Protein AF-A0AAN9V5F5-F1 (afdb_monomer_lite)

Foldseek 3Di:
DVVVVQVVLCVQQVDRADPPVVRNLLVPQQPLSVLSNCCSVVLDDPVLSVQRDRDPDLVNSVVSVVSSQVSCVSVVDHDDPVNSCCSNVVVVPVVVVVVVVVVD

Sequence (104 aa):
MSEVIKRWVACKTGVEPDLEPRALRRLLADGTLLARLLHSYFVVDAALREQVRATDDPELRRKNWAVLRRWLLLVGLELADDVIKCVIKSLTNRLLFKSAQDAT

InterPro domains:
  IPR010441 CH-like domain in sperm protein [PF06294] (7-90)
  IPR036872 CH domain superfamily [G3DSA:1.10.418.10] (2-97)

Secondary structure (DSSP, 8-state):
-HHHHHHHHHHHHS-----SHHHHHHHHHTSHHHHHHHHHTTSS-HHHHTTS----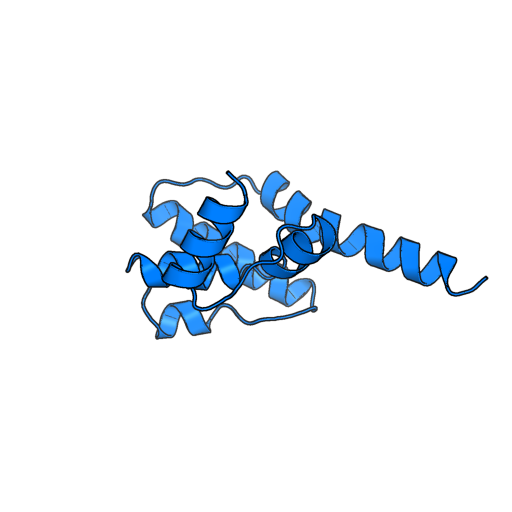-HHHHHHHHHHHHHHHHHTT-PPPHHHHHHHHHHHHHHHHHHHHHTT-

Radius of gyration: 14.68 Å; chains: 1; bounding box: 41×26×33 Å

Organism: NCBI:txid2509291

Structure (mmCIF, N/CA/C/O backbone):
data_AF-A0AAN9V5F5-F1
#
_entry.id   AF-A0AAN9V5F5-F1
#
loop_
_atom_site.group_PDB
_atom_site.id
_atom_site.type_symbol
_atom_site.label_atom_id
_atom_site.label_alt_id
_atom_site.label_comp_id
_atom_site.label_asym_id
_atom_site.label_entity_id
_atom_site.label_seq_id
_atom_site.pdbx_PDB_ins_code
_atom_site.Cartn_x
_atom_site.Cartn_y
_atom_site.Cartn_z
_atom_site.occupancy
_atom_site.B_iso_or_equiv
_atom_site.auth_seq_id
_atom_site.auth_comp_id
_atom_site.auth_asym_id
_atom_site.auth_atom_id
_atom_site.pdbx_PDB_model_num
ATOM 1 N N . MET A 1 1 ? -11.864 -3.499 -18.559 1.00 69.31 1 MET A N 1
ATOM 2 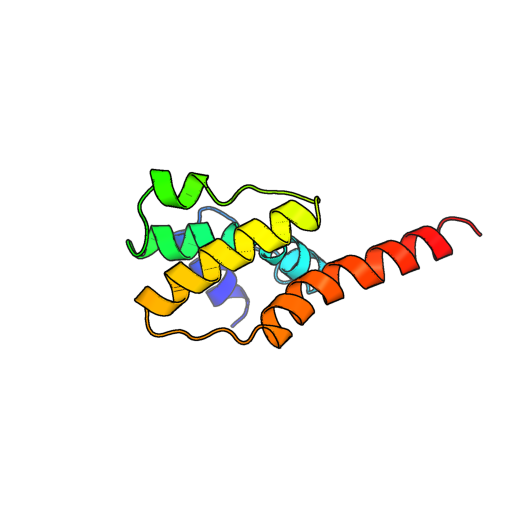C CA . MET A 1 1 ? -11.710 -3.788 -17.111 1.00 69.31 1 MET A CA 1
ATOM 3 C C . MET A 1 1 ? -10.530 -3.042 -16.492 1.00 69.31 1 MET A C 1
ATOM 5 O O . MET A 1 1 ? -10.716 -2.445 -15.444 1.00 69.31 1 MET A O 1
ATOM 9 N N . SER A 1 2 ? -9.356 -3.004 -17.137 1.00 83.56 2 SER A N 1
ATOM 10 C CA . SER A 1 2 ? -8.181 -2.239 -16.673 1.00 83.56 2 SER A CA 1
ATOM 11 C C . SER A 1 2 ? -8.487 -0.766 -16.370 1.00 83.56 2 SER A C 1
ATOM 13 O O . SER A 1 2 ? -8.147 -0.281 -15.300 1.00 83.56 2 SER A O 1
ATOM 15 N N . GLU A 1 3 ? -9.206 -0.082 -17.258 1.00 88.81 3 GLU A N 1
ATOM 16 C CA . GLU A 1 3 ? -9.595 1.325 -17.084 1.00 88.81 3 GLU A CA 1
ATOM 17 C C . GLU A 1 3 ? -10.466 1.571 -15.839 1.00 88.81 3 GLU A C 1
ATOM 19 O O . GLU A 1 3 ? -10.328 2.582 -15.156 1.00 88.81 3 GLU A O 1
ATOM 24 N N . VAL A 1 4 ? -11.331 0.613 -15.493 1.00 93.12 4 VAL A N 1
ATOM 25 C CA . VAL A 1 4 ? -12.169 0.693 -14.285 1.00 93.12 4 VAL A CA 1
ATOM 26 C C . VAL A 1 4 ? -11.299 0.613 -13.034 1.00 93.12 4 VAL A C 1
ATOM 28 O O . VAL A 1 4 ? -11.489 1.388 -12.102 1.00 93.12 4 VAL A O 1
ATOM 31 N N . ILE A 1 5 ? -10.310 -0.285 -13.036 1.00 90.06 5 ILE A N 1
ATOM 32 C CA . ILE A 1 5 ? -9.353 -0.422 -11.935 1.00 90.06 5 ILE A CA 1
ATOM 33 C C . ILE A 1 5 ? -8.516 0.854 -11.808 1.00 90.06 5 ILE A C 1
ATOM 35 O O . ILE A 1 5 ? -8.377 1.358 -10.697 1.00 90.06 5 ILE A O 1
ATOM 39 N N . LYS A 1 6 ? -8.017 1.412 -12.922 1.00 91.75 6 LYS A N 1
ATOM 40 C CA . LYS A 1 6 ? -7.254 2.672 -12.919 1.00 91.75 6 LYS A CA 1
ATOM 41 C C . LYS A 1 6 ? -8.035 3.799 -12.261 1.00 91.75 6 LYS A C 1
ATOM 43 O O . LYS A 1 6 ? -7.582 4.3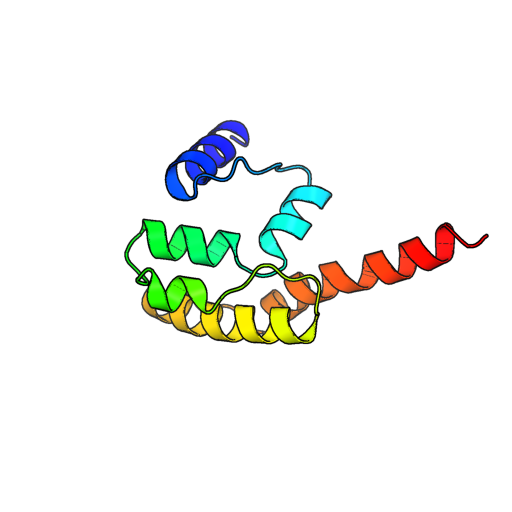55 -11.265 1.00 91.75 6 LYS A O 1
ATOM 48 N N . ARG A 1 7 ? -9.255 4.044 -12.745 1.00 93.75 7 ARG A N 1
ATOM 49 C CA . ARG A 1 7 ? -10.141 5.085 -12.208 1.00 93.75 7 ARG A CA 1
ATOM 50 C C . ARG A 1 7 ? -10.479 4.861 -10.741 1.00 93.75 7 ARG A C 1
ATOM 52 O O . ARG A 1 7 ? -10.488 5.815 -9.971 1.00 93.75 7 ARG A O 1
ATOM 59 N N . TRP A 1 8 ? -10.741 3.618 -10.341 1.00 94.25 8 TRP A N 1
ATOM 60 C CA . TRP A 1 8 ? -11.026 3.295 -8.944 1.00 94.25 8 TRP A CA 1
ATOM 61 C C . TRP A 1 8 ? -9.820 3.576 -8.037 1.00 94.25 8 TRP A C 1
ATOM 63 O O . TRP A 1 8 ? -9.977 4.240 -7.012 1.00 94.25 8 TRP A O 1
ATOM 73 N N . VAL A 1 9 ? -8.615 3.145 -8.426 1.00 92.31 9 VAL A N 1
ATOM 74 C CA . VAL A 1 9 ? -7.385 3.426 -7.668 1.00 92.31 9 VAL A CA 1
ATOM 75 C C . VAL A 1 9 ? -7.114 4.928 -7.612 1.00 92.31 9 VAL A C 1
ATOM 77 O O . VAL A 1 9 ? -6.845 5.444 -6.527 1.00 92.31 9 VAL A O 1
ATOM 80 N N . ALA A 1 10 ? -7.223 5.636 -8.738 1.00 94.12 10 ALA A N 1
ATOM 81 C CA . ALA A 1 10 ? -7.011 7.079 -8.810 1.00 94.12 10 ALA A CA 1
ATOM 82 C C . ALA A 1 10 ? -7.987 7.838 -7.907 1.00 94.12 10 ALA A C 1
ATOM 84 O O . ALA A 1 10 ? -7.567 8.661 -7.098 1.00 94.12 10 ALA A O 1
ATOM 85 N N . CYS A 1 11 ? -9.272 7.481 -7.950 1.00 94.69 11 CYS A N 1
ATOM 86 C CA . CYS A 1 11 ? -10.300 8.062 -7.091 1.00 94.69 11 CYS A CA 1
ATOM 87 C C . CYS A 1 11 ? -10.022 7.821 -5.598 1.00 94.69 11 CYS A C 1
ATOM 89 O O . CYS A 1 11 ? -10.209 8.721 -4.782 1.00 94.69 11 CYS A O 1
ATOM 91 N N . LYS A 1 12 ? -9.555 6.623 -5.228 1.00 93.56 12 LYS A N 1
ATOM 92 C CA . LYS A 1 12 ? -9.323 6.258 -3.822 1.00 93.56 12 LYS A CA 1
ATOM 93 C C . LYS A 1 12 ? -7.999 6.761 -3.258 1.00 93.56 12 LYS A C 1
ATOM 95 O O . LYS A 1 12 ? -7.915 7.037 -2.066 1.00 93.56 12 LYS A O 1
ATOM 100 N N . THR A 1 13 ? -6.963 6.859 -4.081 1.00 91.38 13 THR A N 1
ATOM 101 C CA . THR A 1 13 ? -5.589 7.104 -3.608 1.00 91.38 13 THR A CA 1
ATOM 102 C C . THR A 1 13 ? -4.986 8.421 -4.089 1.00 91.38 13 THR A C 1
ATOM 104 O O . THR A 1 13 ? -3.910 8.796 -3.614 1.00 91.38 13 THR A O 1
ATOM 107 N N . GLY A 1 14 ? -5.634 9.097 -5.045 1.00 90.25 14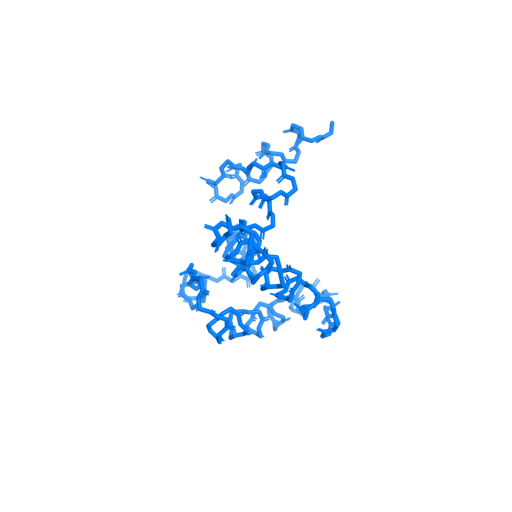 GLY A N 1
ATOM 108 C CA . GLY A 1 14 ? -5.081 10.249 -5.759 1.00 90.25 14 GLY A CA 1
ATOM 109 C C . GLY A 1 14 ? -3.902 9.900 -6.674 1.00 90.25 14 GLY A C 1
ATOM 110 O O . GLY A 1 14 ? -3.215 10.802 -7.142 1.00 90.25 14 GLY A O 1
ATOM 111 N N . VAL A 1 15 ? -3.619 8.609 -6.891 1.00 88.12 15 VAL A N 1
ATOM 112 C CA . VAL A 1 15 ? -2.532 8.133 -7.754 1.00 88.12 15 VAL A CA 1
ATOM 113 C C . VAL A 1 15 ? -3.120 7.503 -8.995 1.00 88.12 15 VAL A C 1
ATOM 115 O O . VAL A 1 15 ? -3.854 6.528 -8.884 1.00 88.12 15 VAL A O 1
ATOM 118 N N . GLU A 1 16 ? -2.743 8.006 -10.164 1.00 89.75 16 GLU A N 1
ATOM 119 C CA . GLU A 1 16 ? -3.060 7.364 -11.436 1.00 89.75 16 GLU A CA 1
ATOM 120 C C . GLU A 1 16 ? -2.131 6.154 -11.630 1.00 89.75 16 GLU A C 1
ATOM 122 O O . GLU A 1 16 ? -0.924 6.345 -11.825 1.00 89.75 16 GLU A O 1
ATOM 127 N N . PRO A 1 17 ? -2.615 4.901 -11.521 1.00 87.31 17 PRO A N 1
ATOM 128 C CA . PRO A 1 17 ? -1.726 3.761 -11.632 1.00 87.31 17 PRO A CA 1
ATOM 129 C C . PRO A 1 17 ? -1.459 3.438 -13.102 1.00 87.31 17 PRO A C 1
ATOM 131 O O . PRO A 1 17 ? -2.368 3.185 -13.899 1.00 87.31 17 PRO A O 1
ATOM 134 N N . ASP A 1 18 ? -0.183 3.326 -13.447 1.00 87.62 18 ASP A N 1
ATOM 135 C CA . ASP A 1 18 ? 0.193 2.632 -14.666 1.00 87.62 18 ASP A CA 1
ATOM 136 C C . ASP A 1 18 ? 0.117 1.116 -14.423 1.00 87.62 18 ASP A C 1
ATOM 138 O O . ASP A 1 18 ? 0.862 0.550 -13.618 1.00 87.62 18 ASP A O 1
ATOM 142 N N . LEU A 1 19 ? -0.842 0.471 -15.093 1.00 85.50 19 LEU A N 1
ATOM 143 C CA . LEU A 1 19 ? -1.085 -0.969 -14.994 1.00 85.50 19 LEU A CA 1
ATOM 144 C C . LEU A 1 19 ? -0.121 -1.792 -15.854 1.00 85.50 19 LEU A C 1
ATOM 146 O O . LEU A 1 19 ? -0.194 -3.022 -15.813 1.00 85.50 19 LEU A O 1
ATOM 150 N N . GLU A 1 20 ? 0.788 -1.152 -16.599 1.00 87.56 20 GLU A N 1
ATOM 151 C CA . GLU A 1 20 ? 1.899 -1.860 -17.222 1.00 87.56 20 GLU A CA 1
ATOM 152 C C . GLU A 1 20 ? 2.653 -2.656 -16.151 1.00 87.56 20 GLU A C 1
ATOM 154 O O . GLU A 1 20 ? 3.041 -2.090 -15.120 1.00 87.56 20 GLU A O 1
ATOM 159 N N . PRO A 1 21 ? 2.915 -3.962 -16.357 1.00 82.12 21 PRO A N 1
ATOM 160 C CA . PRO A 1 21 ? 3.423 -4.836 -15.303 1.00 82.12 21 PRO A CA 1
ATOM 161 C C . PRO A 1 21 ? 4.669 -4.299 -14.592 1.00 82.12 21 PRO A C 1
ATOM 163 O O . PRO A 1 21 ? 4.851 -4.525 -13.399 1.00 82.12 21 PRO A O 1
ATOM 166 N N . ARG A 1 22 ? 5.540 -3.571 -15.304 1.00 81.00 22 ARG A N 1
ATOM 167 C CA . ARG A 1 22 ? 6.747 -2.959 -14.726 1.00 81.00 22 ARG A CA 1
ATOM 168 C C . ARG A 1 22 ? 6.425 -1.792 -13.797 1.00 81.00 22 ARG A C 1
ATOM 170 O O . ARG A 1 22 ? 7.013 -1.709 -12.717 1.00 81.00 22 ARG A O 1
ATOM 177 N N . ALA A 1 23 ? 5.538 -0.901 -14.225 1.00 83.94 23 ALA A N 1
ATOM 178 C CA . ALA A 1 23 ? 5.169 0.287 -13.473 1.00 83.94 23 ALA A CA 1
ATOM 179 C C . ALA A 1 23 ? 4.299 -0.085 -12.270 1.00 83.94 23 ALA A C 1
ATOM 181 O O . ALA A 1 23 ? 4.616 0.311 -11.149 1.00 83.94 23 ALA A O 1
ATOM 182 N N . LEU A 1 24 ? 3.322 -0.973 -12.469 1.00 84.12 24 LEU A N 1
ATOM 183 C CA . LEU A 1 24 ? 2.487 -1.506 -11.397 1.00 84.12 24 LEU A CA 1
ATOM 184 C C . LEU A 1 24 ? 3.325 -2.193 -10.317 1.00 84.12 24 LEU A C 1
ATOM 186 O O . LEU A 1 24 ? 3.093 -2.000 -9.125 1.00 84.12 24 LEU A O 1
ATOM 190 N N . ARG A 1 25 ? 4.350 -2.960 -10.716 1.00 80.62 25 ARG A N 1
ATOM 191 C CA . ARG A 1 25 ? 5.236 -3.617 -9.750 1.00 80.62 25 ARG A CA 1
ATOM 192 C C . ARG A 1 25 ? 5.983 -2.604 -8.894 1.00 80.62 25 ARG A C 1
ATOM 194 O O . ARG A 1 25 ? 6.064 -2.799 -7.688 1.00 80.62 25 ARG A O 1
ATOM 201 N N . ARG A 1 26 ? 6.527 -1.545 -9.503 1.00 82.06 26 ARG A N 1
ATOM 202 C CA . ARG A 1 26 ? 7.200 -0.456 -8.774 1.00 82.06 26 ARG A CA 1
ATOM 203 C C . ARG A 1 26 ? 6.232 0.263 -7.843 1.00 82.06 26 ARG A C 1
ATOM 205 O O . ARG A 1 26 ? 6.573 0.499 -6.697 1.00 82.06 26 ARG A O 1
ATOM 212 N N . LEU A 1 27 ? 5.017 0.526 -8.311 1.00 84.69 27 LEU A N 1
ATOM 213 C CA . LEU A 1 27 ? 3.989 1.212 -7.538 1.00 84.69 27 LEU A CA 1
ATOM 214 C C . LEU A 1 27 ? 3.538 0.416 -6.301 1.00 84.69 27 LEU A C 1
ATOM 216 O O . LEU A 1 27 ? 3.218 0.992 -5.267 1.00 84.69 27 LEU A O 1
ATOM 220 N N . LEU A 1 28 ? 3.519 -0.913 -6.400 1.00 87.94 28 LEU A N 1
ATOM 221 C CA . LEU A 1 28 ? 3.181 -1.801 -5.286 1.00 87.94 28 LEU A CA 1
ATOM 222 C C . LEU A 1 28 ? 4.387 -2.132 -4.398 1.00 87.94 28 LEU A C 1
ATOM 224 O O . LEU A 1 28 ? 4.212 -2.701 -3.328 1.00 87.94 28 LEU A O 1
ATOM 228 N N . ALA A 1 29 ? 5.607 -1.804 -4.819 1.00 86.88 29 ALA A N 1
ATOM 229 C CA . ALA A 1 29 ? 6.838 -2.360 -4.269 1.00 86.88 29 ALA A CA 1
ATOM 230 C C . ALA A 1 29 ? 7.066 -2.116 -2.787 1.00 86.88 29 ALA A C 1
ATOM 232 O O . ALA A 1 29 ? 7.454 -3.017 -2.039 1.00 86.88 29 ALA A O 1
ATOM 233 N N . ASP A 1 30 ? 6.858 -0.875 -2.394 1.00 88.50 30 ASP A N 1
ATOM 234 C CA . ASP A 1 30 ? 7.053 -0.376 -1.045 1.00 88.50 30 ASP A CA 1
ATOM 235 C C . ASP A 1 30 ? 5.765 -0.407 -0.223 1.00 88.50 30 ASP A C 1
ATOM 237 O O . ASP A 1 30 ? 5.781 -0.040 0.950 1.00 88.50 30 ASP A O 1
ATOM 241 N N . GLY A 1 31 ? 4.660 -0.862 -0.823 1.00 91.31 31 GLY A N 1
ATOM 242 C CA . GLY A 1 31 ? 3.360 -0.965 -0.179 1.00 91.31 31 GLY A CA 1
ATOM 243 C C . GLY A 1 31 ? 2.664 0.379 0.066 1.00 91.31 31 GLY A C 1
ATOM 244 O O . GLY A 1 31 ? 1.589 0.405 0.665 1.00 91.31 31 GLY A O 1
ATOM 245 N N . THR A 1 32 ? 3.209 1.499 -0.419 1.00 93.56 32 THR A N 1
ATOM 246 C CA . THR A 1 32 ? 2.609 2.828 -0.212 1.00 93.56 32 THR A CA 1
ATOM 247 C C . THR A 1 32 ? 1.241 2.967 -0.867 1.00 93.56 32 THR A C 1
ATOM 249 O O . THR A 1 32 ? 0.338 3.560 -0.274 1.00 93.56 32 THR A O 1
ATOM 252 N N . LEU A 1 33 ? 1.043 2.382 -2.053 1.00 92.88 33 LEU A N 1
ATOM 253 C CA . LEU A 1 33 ? -0.269 2.355 -2.700 1.00 92.88 33 LEU A CA 1
ATOM 254 C C . LEU A 1 33 ? -1.299 1.625 -1.830 1.00 92.88 33 LEU A C 1
ATOM 256 O O . LEU A 1 33 ? -2.425 2.094 -1.673 1.00 92.88 33 LEU A O 1
ATOM 260 N N . LEU A 1 34 ? -0.899 0.505 -1.223 1.00 93.19 34 LEU A N 1
ATOM 261 C CA . LEU A 1 34 ? -1.774 -0.274 -0.353 1.00 93.19 34 LEU A CA 1
ATOM 262 C C . LEU A 1 34 ? -2.090 0.484 0.941 1.00 93.19 34 LEU A C 1
ATOM 264 O O . LEU A 1 34 ? -3.244 0.513 1.357 1.00 93.19 34 LEU A O 1
ATOM 268 N N . ALA A 1 35 ? -1.109 1.176 1.526 1.00 95.12 35 ALA A N 1
ATOM 269 C CA . ALA A 1 35 ? -1.335 2.058 2.672 1.00 95.12 35 ALA A CA 1
ATOM 270 C C . ALA A 1 35 ? -2.350 3.170 2.351 1.00 95.12 35 ALA A C 1
ATOM 272 O O . ALA A 1 35 ? -3.247 3.442 3.148 1.00 95.12 35 ALA A O 1
ATOM 273 N N . ARG A 1 36 ? -2.251 3.790 1.165 1.00 94.81 36 ARG A N 1
ATOM 274 C CA . ARG A 1 36 ? -3.220 4.802 0.703 1.00 94.81 36 ARG A CA 1
ATOM 275 C C . ARG A 1 36 ? -4.616 4.213 0.521 1.00 94.81 36 ARG A C 1
ATOM 277 O O . ARG A 1 36 ? -5.587 4.855 0.911 1.00 94.81 36 ARG A O 1
ATOM 284 N N . LEU A 1 37 ? -4.720 3.003 -0.029 1.00 94.19 37 LEU A N 1
ATOM 285 C CA . LEU A 1 37 ? -6.001 2.305 -0.156 1.00 94.19 37 LEU A CA 1
ATOM 286 C C . LEU A 1 37 ? -6.620 2.032 1.217 1.00 94.19 37 LEU A C 1
ATOM 288 O O . LEU A 1 37 ? -7.767 2.405 1.434 1.00 94.19 37 LEU A O 1
ATOM 292 N N . LEU A 1 38 ? -5.868 1.459 2.157 1.00 94.38 38 LEU A N 1
ATOM 293 C CA . LEU A 1 38 ? -6.359 1.174 3.510 1.00 94.38 38 LEU A CA 1
ATOM 294 C C . LEU A 1 38 ? -6.831 2.445 4.231 1.00 94.38 38 LEU A C 1
ATOM 296 O O . LEU A 1 38 ? -7.897 2.444 4.844 1.00 94.38 38 LEU A O 1
ATOM 300 N N . HIS A 1 39 ? -6.100 3.551 4.076 1.00 94.88 39 HIS A N 1
ATOM 301 C CA . HIS A 1 39 ? -6.518 4.859 4.579 1.00 94.88 39 HIS A CA 1
ATOM 302 C C . HIS A 1 39 ? -7.824 5.349 3.929 1.00 94.88 39 HIS A C 1
ATOM 304 O O . HIS A 1 39 ? -8.715 5.836 4.616 1.00 94.88 39 HIS A O 1
ATOM 310 N N . SER A 1 40 ? -7.988 5.173 2.612 1.00 95.25 40 SER A N 1
ATOM 311 C CA . SER A 1 40 ? -9.211 5.575 1.890 1.00 95.25 40 SER A CA 1
ATOM 312 C C . SER A 1 40 ? -10.476 4.819 2.322 1.00 95.25 40 SER A C 1
ATOM 314 O O . SER A 1 40 ? -11.589 5.279 2.063 1.00 95.25 40 SER A O 1
ATOM 316 N N . TYR A 1 41 ? -10.302 3.661 2.965 1.00 94.12 41 TYR A N 1
ATOM 317 C CA . TYR A 1 41 ? -11.370 2.854 3.555 1.00 94.12 41 TYR A CA 1
ATOM 318 C C . TYR A 1 41 ? -11.463 3.015 5.079 1.00 94.12 41 TYR A C 1
ATOM 320 O O . TYR A 1 41 ? -12.172 2.245 5.717 1.00 94.12 41 TYR A O 1
ATOM 328 N N . PHE A 1 42 ? -10.770 4.000 5.663 1.00 92.75 42 PHE A N 1
ATOM 329 C CA . PHE A 1 42 ? -10.744 4.269 7.107 1.00 92.75 42 PHE A CA 1
ATOM 330 C C . PHE A 1 42 ? -10.252 3.093 7.968 1.00 92.75 42 PHE A C 1
ATOM 332 O O . PHE A 1 42 ? -10.528 3.039 9.162 1.00 92.75 42 PHE A O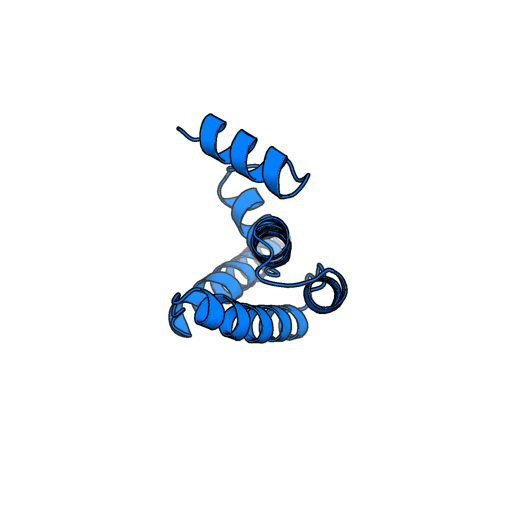 1
ATOM 339 N N . VAL A 1 43 ? -9.491 2.161 7.383 1.00 92.75 43 VAL A N 1
ATOM 340 C CA . VAL A 1 43 ? -8.866 1.051 8.127 1.00 92.75 43 VAL A CA 1
ATOM 341 C C . VAL A 1 43 ? -7.722 1.568 8.997 1.00 92.75 43 VAL A C 1
ATOM 343 O O . VAL A 1 43 ? -7.460 1.045 10.076 1.00 92.75 43 VAL A O 1
ATOM 346 N N . VAL A 1 44 ? -7.029 2.600 8.514 1.00 94.06 44 VAL A N 1
ATOM 347 C CA . VAL A 1 44 ? -5.935 3.275 9.212 1.00 94.06 44 VAL A CA 1
ATOM 348 C C . VAL A 1 44 ? -6.084 4.781 9.079 1.00 94.06 44 VAL A C 1
ATOM 350 O O . VAL A 1 44 ? -6.561 5.269 8.055 1.00 94.06 44 VAL A O 1
ATOM 353 N N . ASP A 1 45 ? -5.655 5.517 10.099 1.00 94.25 45 ASP A N 1
ATOM 354 C CA . ASP A 1 45 ? -5.627 6.976 10.069 1.00 94.25 45 ASP A CA 1
ATOM 355 C C . ASP A 1 45 ? -4.386 7.522 9.335 1.00 94.25 45 ASP A C 1
ATOM 357 O O . ASP A 1 45 ? -3.514 6.782 8.857 1.00 94.25 45 ASP A O 1
ATOM 361 N N . ALA A 1 46 ? -4.320 8.847 9.210 1.00 92.19 46 ALA A N 1
ATOM 362 C CA . ALA A 1 46 ? -3.226 9.523 8.527 1.00 92.19 46 ALA A CA 1
ATOM 363 C C . ALA A 1 46 ? -1.864 9.290 9.208 1.00 92.19 46 ALA A C 1
ATOM 365 O O . ALA A 1 46 ? -0.868 9.114 8.503 1.00 92.19 46 ALA A O 1
ATOM 366 N N . ALA A 1 47 ? -1.823 9.232 10.543 1.00 92.88 47 ALA A N 1
ATOM 367 C CA . ALA A 1 47 ? -0.594 9.055 11.315 1.00 92.88 47 ALA A CA 1
ATOM 368 C C . ALA A 1 47 ? -0.021 7.640 11.147 1.00 92.88 47 ALA A C 1
ATOM 370 O O . ALA A 1 47 ? 1.186 7.459 10.979 1.00 92.88 47 ALA A O 1
ATOM 371 N N . LEU A 1 48 ? -0.888 6.627 11.126 1.00 91.81 48 LEU A N 1
ATOM 372 C CA . LEU A 1 48 ? -0.522 5.255 10.806 1.00 91.81 48 LEU A CA 1
ATOM 373 C C . LEU A 1 48 ? -0.033 5.156 9.363 1.00 91.81 48 LEU A C 1
ATOM 375 O O . LEU A 1 48 ? 1.054 4.630 9.135 1.00 91.81 48 LEU A O 1
ATOM 379 N N . ARG A 1 49 ? -0.772 5.717 8.396 1.00 94.06 49 ARG A N 1
ATOM 380 C CA . ARG A 1 49 ? -0.387 5.723 6.973 1.00 94.06 49 ARG A CA 1
ATOM 381 C C . ARG A 1 49 ? 1.024 6.287 6.755 1.00 94.06 49 ARG A C 1
ATOM 383 O O . ARG A 1 49 ? 1.765 5.739 5.943 1.00 94.06 49 ARG A O 1
ATOM 390 N N . GLU A 1 50 ? 1.413 7.335 7.480 1.00 92.25 50 GLU A N 1
ATOM 391 C CA . GLU A 1 50 ? 2.742 7.968 7.388 1.00 92.25 50 GLU A CA 1
ATOM 392 C C . GLU A 1 50 ? 3.909 7.091 7.873 1.00 92.25 50 GLU A C 1
ATOM 394 O O . GLU A 1 50 ? 5.072 7.372 7.558 1.00 92.25 50 GLU A O 1
ATOM 399 N N . GLN A 1 51 ? 3.622 5.992 8.576 1.00 93.31 51 GLN A N 1
ATOM 400 C CA . GLN A 1 51 ? 4.629 4.985 8.918 1.00 93.31 51 GLN A CA 1
ATOM 401 C C . GLN A 1 51 ? 5.105 4.202 7.687 1.00 93.31 51 GLN A C 1
ATOM 403 O O . GLN A 1 51 ? 6.223 3.690 7.689 1.00 93.31 51 GLN A O 1
ATOM 408 N N . VAL A 1 52 ? 4.287 4.124 6.629 1.00 94.62 52 VAL A N 1
ATOM 409 C CA . VAL A 1 52 ? 4.649 3.483 5.359 1.00 94.62 52 VAL A CA 1
ATOM 410 C C . VAL A 1 52 ? 5.194 4.543 4.408 1.00 94.62 52 VAL A C 1
ATOM 412 O O . VAL A 1 52 ? 4.464 5.408 3.922 1.00 94.62 52 VAL A O 1
ATOM 415 N N . ARG A 1 53 ? 6.496 4.469 4.123 1.00 92.19 53 ARG A N 1
ATOM 416 C CA . ARG A 1 53 ? 7.205 5.475 3.317 1.00 92.19 53 ARG A CA 1
ATOM 417 C C . ARG A 1 53 ? 7.610 4.936 1.957 1.00 92.19 53 ARG A C 1
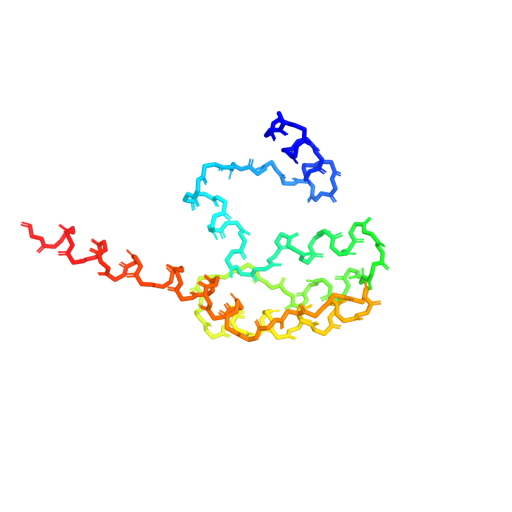ATOM 419 O O . ARG A 1 53 ? 8.032 3.787 1.853 1.00 92.19 53 ARG A O 1
ATOM 426 N N . ALA A 1 54 ? 7.526 5.792 0.941 1.00 90.38 54 ALA A N 1
ATOM 427 C CA . ALA A 1 54 ? 8.009 5.452 -0.391 1.00 90.38 54 ALA A CA 1
ATOM 428 C C . ALA A 1 54 ? 9.517 5.215 -0.351 1.00 90.38 54 ALA A C 1
ATOM 430 O O . ALA A 1 54 ? 10.242 6.020 0.239 1.00 90.38 54 ALA A O 1
ATOM 431 N N . THR A 1 55 ? 9.983 4.095 -0.902 1.00 88.50 55 THR A N 1
ATOM 432 C CA . THR A 1 55 ? 11.391 3.715 -0.754 1.00 88.50 55 THR A CA 1
ATOM 433 C C . THR A 1 55 ? 11.863 2.637 -1.721 1.00 88.50 55 THR A C 1
ATOM 435 O O . THR A 1 55 ? 11.181 1.642 -1.975 1.00 88.50 55 THR A O 1
ATOM 438 N N . ASP A 1 56 ? 13.105 2.798 -2.173 1.00 85.81 56 ASP A N 1
ATOM 439 C CA . ASP A 1 56 ? 13.856 1.774 -2.892 1.00 85.81 56 ASP A CA 1
ATOM 440 C C . ASP A 1 56 ? 14.725 0.909 -1.962 1.00 85.81 56 ASP A C 1
ATOM 442 O O . ASP A 1 56 ? 15.249 -0.113 -2.405 1.00 85.81 56 ASP A O 1
ATOM 446 N N . ASP A 1 57 ? 14.833 1.231 -0.670 1.00 87.69 57 ASP A N 1
ATOM 447 C CA . ASP A 1 57 ? 15.597 0.433 0.295 1.00 87.69 57 ASP A CA 1
ATOM 448 C C . ASP A 1 57 ? 14.889 -0.911 0.583 1.00 87.69 57 ASP A C 1
ATOM 450 O O . ASP A 1 57 ? 13.747 -0.926 1.060 1.00 87.69 57 ASP A O 1
ATOM 454 N N . PRO A 1 58 ? 15.528 -2.067 0.309 1.00 85.75 58 PRO A N 1
ATOM 455 C CA . PRO A 1 58 ? 14.960 -3.380 0.596 1.00 85.75 58 PRO A CA 1
ATOM 456 C C . PRO A 1 58 ? 14.591 -3.603 2.068 1.00 85.75 58 PRO A C 1
ATOM 458 O O . PRO A 1 58 ? 13.618 -4.311 2.343 1.00 85.75 58 PRO A O 1
ATOM 461 N N . GLU A 1 59 ? 15.343 -3.039 3.017 1.00 88.44 59 GLU A N 1
ATOM 462 C CA . GLU A 1 59 ? 15.045 -3.207 4.442 1.00 88.44 59 GLU A CA 1
ATOM 463 C C . GLU A 1 59 ? 13.801 -2.425 4.843 1.00 88.44 59 GLU A C 1
ATOM 465 O O . GLU A 1 59 ? 12.905 -2.971 5.497 1.00 88.44 59 GLU A O 1
ATOM 470 N N . LEU A 1 60 ? 13.699 -1.173 4.394 1.00 90.12 60 LEU A N 1
ATOM 471 C CA . LEU A 1 60 ? 12.519 -0.359 4.642 1.00 90.12 60 LEU A CA 1
ATOM 472 C C . LEU A 1 60 ? 11.276 -0.924 3.941 1.00 90.12 60 LEU A C 1
ATOM 474 O O . LEU A 1 60 ? 10.207 -0.953 4.548 1.00 90.12 60 LEU A O 1
ATOM 478 N N . ARG A 1 61 ? 11.408 -1.499 2.735 1.00 91.31 61 ARG A N 1
ATOM 479 C CA . ARG A 1 61 ? 10.305 -2.230 2.082 1.00 91.31 61 ARG A CA 1
ATOM 480 C C . ARG A 1 61 ? 9.794 -3.384 2.944 1.00 91.31 61 ARG A C 1
ATOM 482 O O . ARG A 1 61 ? 8.586 -3.526 3.115 1.00 91.31 61 ARG A O 1
ATOM 489 N N . ARG A 1 62 ? 10.683 -4.189 3.537 1.00 89.56 62 ARG A N 1
ATOM 490 C CA . ARG A 1 62 ? 10.271 -5.269 4.457 1.00 89.56 62 ARG A CA 1
ATOM 491 C C . ARG A 1 62 ? 9.536 -4.723 5.680 1.00 89.56 62 ARG A C 1
ATOM 493 O O . ARG A 1 62 ? 8.516 -5.291 6.062 1.00 89.56 62 ARG A O 1
ATOM 500 N N . LYS A 1 63 ? 10.015 -3.618 6.262 1.00 92.50 63 LYS A N 1
ATOM 501 C CA . LYS A 1 63 ? 9.351 -2.952 7.397 1.00 92.50 63 LYS A CA 1
ATOM 502 C C . LYS A 1 63 ? 7.952 -2.457 7.016 1.00 92.50 63 LYS A C 1
ATOM 504 O O . LYS A 1 63 ? 7.001 -2.755 7.735 1.00 92.50 63 LYS A O 1
ATOM 509 N N . ASN A 1 64 ? 7.808 -1.800 5.864 1.00 94.56 64 ASN A N 1
ATOM 510 C CA . ASN A 1 64 ? 6.511 -1.361 5.343 1.00 94.56 64 ASN A CA 1
ATOM 511 C C . ASN A 1 64 ? 5.535 -2.538 5.196 1.00 94.56 64 ASN A C 1
ATOM 513 O O . ASN A 1 64 ? 4.409 -2.477 5.684 1.00 94.56 64 ASN A O 1
ATOM 517 N N . TRP A 1 65 ? 5.970 -3.638 4.575 1.00 93.00 65 TRP A N 1
ATOM 518 C CA . TRP A 1 65 ? 5.127 -4.820 4.385 1.00 93.00 65 TRP A CA 1
ATOM 519 C C . TRP A 1 65 ? 4.768 -5.534 5.693 1.00 93.00 65 TRP A C 1
ATOM 521 O O . TRP A 1 65 ? 3.658 -6.046 5.813 1.00 93.00 65 TRP A O 1
ATOM 531 N N . ALA A 1 66 ? 5.649 -5.523 6.696 1.00 92.12 66 ALA A N 1
ATOM 532 C CA . ALA A 1 66 ? 5.335 -6.042 8.027 1.00 92.12 66 ALA A CA 1
ATOM 533 C C . ALA A 1 66 ? 4.239 -5.216 8.724 1.00 92.12 66 ALA A C 1
ATOM 535 O O . ALA A 1 66 ? 3.343 -5.775 9.357 1.00 92.12 66 ALA A O 1
ATOM 536 N N . VAL A 1 67 ? 4.278 -3.887 8.577 1.00 93.56 67 VAL A N 1
ATOM 537 C CA . VAL A 1 67 ? 3.221 -2.990 9.069 1.00 93.56 67 VAL A CA 1
ATOM 538 C C . VAL A 1 67 ? 1.907 -3.257 8.330 1.00 93.56 67 VAL A C 1
ATOM 540 O O . VAL A 1 67 ? 0.892 -3.517 8.974 1.00 93.56 67 VAL A O 1
ATOM 543 N N . LEU A 1 68 ? 1.941 -3.283 6.995 1.00 93.94 68 LEU A N 1
ATOM 544 C CA . LEU A 1 68 ? 0.767 -3.526 6.153 1.00 93.94 68 LEU A CA 1
ATOM 545 C C . LEU A 1 68 ? 0.113 -4.875 6.430 1.00 93.94 68 LEU A C 1
ATOM 547 O O . LEU A 1 68 ? -1.110 -4.952 6.469 1.00 93.94 68 LEU A O 1
ATOM 551 N N . ARG A 1 69 ? 0.902 -5.927 6.675 1.00 92.12 69 ARG A N 1
ATOM 552 C CA . ARG A 1 69 ? 0.377 -7.249 7.041 1.00 92.12 69 ARG A CA 1
ATOM 553 C C . ARG A 1 69 ? -0.523 -7.164 8.270 1.00 92.12 69 ARG A C 1
ATOM 555 O O . ARG A 1 69 ? -1.615 -7.715 8.253 1.00 92.12 69 ARG A O 1
ATOM 562 N N . ARG A 1 70 ? -0.103 -6.433 9.309 1.00 92.12 70 ARG A N 1
ATOM 563 C CA . ARG A 1 70 ? -0.922 -6.245 10.518 1.00 92.12 70 ARG A CA 1
ATOM 564 C C . ARG A 1 70 ? -2.220 -5.504 10.221 1.00 92.12 70 ARG A C 1
ATOM 566 O O . ARG A 1 70 ? -3.248 -5.858 10.779 1.00 92.12 70 ARG A O 1
ATOM 573 N N . TRP A 1 71 ? -2.191 -4.511 9.338 1.00 94.31 71 TRP A N 1
ATOM 574 C CA . TRP A 1 71 ? -3.400 -3.776 8.963 1.00 94.31 71 TRP A CA 1
ATOM 575 C C . TRP A 1 71 ? -4.348 -4.595 8.088 1.00 94.31 71 TRP A C 1
ATOM 577 O O . TRP A 1 71 ? -5.559 -4.462 8.209 1.00 94.31 71 TRP A O 1
ATOM 587 N N . LEU A 1 72 ? -3.819 -5.474 7.241 1.00 92.38 72 LEU A N 1
ATOM 588 C CA . LEU A 1 72 ? -4.629 -6.374 6.420 1.00 92.38 72 LEU A CA 1
ATOM 589 C C . LEU A 1 72 ? -5.353 -7.418 7.277 1.00 92.38 72 LEU A C 1
ATOM 591 O O . LEU A 1 72 ? -6.511 -7.725 7.008 1.00 92.38 72 LEU A O 1
ATOM 595 N N . LEU A 1 73 ? -4.739 -7.860 8.377 1.00 92.00 73 LEU A N 1
ATOM 596 C CA . LEU A 1 73 ? -5.416 -8.708 9.360 1.00 92.00 73 LEU A CA 1
ATOM 597 C C . LEU A 1 73 ? -6.649 -8.027 9.975 1.00 92.00 73 LEU A C 1
ATOM 599 O O . LEU A 1 73 ? -7.639 -8.706 10.229 1.00 92.00 73 LEU A O 1
ATOM 603 N N . LEU A 1 74 ? -6.640 -6.698 10.151 1.00 89.75 74 LEU A N 1
ATOM 604 C CA . LEU A 1 74 ? -7.797 -5.957 10.683 1.00 89.75 74 LEU A CA 1
ATOM 605 C C . LEU A 1 74 ? -9.023 -6.029 9.763 1.00 89.75 74 LEU A C 1
ATOM 607 O O . LEU A 1 74 ? -10.148 -5.923 10.240 1.00 89.75 74 LEU A O 1
ATOM 611 N N . VAL A 1 75 ? -8.815 -6.228 8.459 1.00 90.69 75 VAL A N 1
ATOM 612 C CA . VAL A 1 75 ? -9.890 -6.414 7.469 1.00 90.69 75 VAL A CA 1
ATOM 613 C C . VAL A 1 75 ? -10.134 -7.888 7.128 1.00 90.69 75 VAL A C 1
ATOM 615 O O . VAL A 1 75 ? -10.837 -8.187 6.167 1.00 90.69 75 VAL A O 1
ATOM 618 N N . GLY A 1 76 ? -9.554 -8.815 7.900 1.00 90.81 76 GLY A N 1
ATOM 619 C CA . GLY A 1 76 ? -9.704 -10.259 7.697 1.00 90.81 76 GLY A CA 1
ATOM 620 C C . GLY A 1 76 ? -8.898 -10.820 6.522 1.00 90.81 76 GLY A C 1
ATOM 621 O O . GLY A 1 76 ? -9.211 -11.902 6.032 1.00 90.81 76 GLY A O 1
ATOM 622 N N . LEU A 1 77 ? -7.878 -10.098 6.046 1.00 89.44 77 LEU A N 1
ATOM 623 C CA . LEU A 1 77 ? -7.005 -10.547 4.964 1.00 89.44 77 LEU A CA 1
ATOM 624 C C . LEU A 1 77 ? -5.668 -11.046 5.512 1.00 89.44 77 LEU A C 1
ATOM 626 O O . LEU A 1 77 ? -4.851 -10.278 6.024 1.00 89.44 77 LEU A O 1
ATOM 630 N N . GLU A 1 78 ? -5.410 -12.337 5.326 1.00 89.75 78 GLU A N 1
ATOM 631 C CA . GLU A 1 78 ? -4.126 -12.952 5.646 1.00 89.75 78 GLU A CA 1
ATOM 632 C C . GLU A 1 78 ? -3.226 -13.008 4.410 1.00 89.75 78 GLU A C 1
ATOM 634 O O . GLU A 1 78 ? -3.540 -13.642 3.403 1.00 89.75 78 GLU A O 1
ATOM 639 N N . LEU A 1 79 ? -2.071 -12.347 4.490 1.00 84.38 79 LEU A N 1
ATOM 640 C CA . LEU A 1 79 ? -1.023 -12.441 3.478 1.00 84.38 79 LEU A CA 1
ATOM 641 C C . LEU A 1 79 ? 0.080 -13.382 3.952 1.00 84.38 79 LEU A C 1
ATOM 643 O O . LEU A 1 79 ? 0.736 -13.127 4.965 1.00 84.38 79 LEU A O 1
ATOM 647 N N . ALA A 1 80 ? 0.302 -14.448 3.183 1.00 85.88 80 ALA A N 1
ATOM 648 C CA . ALA A 1 80 ? 1.397 -15.378 3.412 1.00 85.88 80 ALA A CA 1
ATOM 649 C C . ALA A 1 80 ? 2.755 -14.700 3.175 1.00 85.88 80 ALA A C 1
ATOM 651 O O . ALA A 1 80 ? 2.930 -13.913 2.237 1.00 85.88 80 ALA A O 1
ATOM 652 N N . ASP A 1 81 ? 3.747 -15.061 3.990 1.00 81.31 81 ASP A N 1
ATOM 653 C CA . ASP A 1 81 ? 5.092 -14.487 3.899 1.00 81.31 81 ASP A CA 1
ATOM 654 C C . ASP A 1 81 ? 5.756 -14.751 2.546 1.00 81.31 81 ASP A C 1
ATOM 656 O O . ASP A 1 81 ? 6.530 -13.925 2.066 1.00 81.31 81 ASP A O 1
ATOM 660 N N . ASP A 1 82 ? 5.419 -15.857 1.885 1.00 80.06 82 ASP A N 1
ATOM 661 C CA . ASP A 1 82 ? 5.948 -16.179 0.561 1.00 80.06 82 ASP A CA 1
ATOM 662 C C . ASP A 1 82 ? 5.408 -15.249 -0.525 1.00 80.06 82 ASP A C 1
ATOM 664 O O . ASP A 1 82 ? 6.138 -14.906 -1.455 1.00 80.06 82 ASP A O 1
ATOM 668 N N . VAL A 1 83 ? 4.175 -14.755 -0.377 1.00 79.81 83 VAL A N 1
ATOM 669 C CA . VAL A 1 83 ? 3.603 -13.749 -1.283 1.00 79.81 83 VAL A CA 1
ATOM 670 C C . VAL A 1 83 ? 4.301 -12.411 -1.071 1.00 79.81 83 VAL A C 1
ATOM 672 O O . VAL A 1 83 ? 4.733 -11.792 -2.041 1.00 79.81 83 VAL A O 1
ATOM 675 N N . ILE A 1 84 ? 4.506 -12.000 0.183 1.00 80.69 84 ILE A N 1
ATOM 676 C CA . ILE A 1 84 ? 5.236 -10.766 0.515 1.00 80.69 84 ILE A CA 1
ATOM 677 C C . ILE A 1 84 ? 6.673 -10.842 -0.012 1.00 80.69 84 ILE A C 1
ATOM 679 O O . ILE A 1 84 ? 7.141 -9.933 -0.699 1.00 80.69 84 ILE A O 1
ATOM 683 N N . LYS A 1 85 ? 7.366 -11.960 0.234 1.00 81.06 85 LYS A N 1
ATOM 684 C CA . LYS A 1 85 ? 8.697 -12.218 -0.324 1.00 81.06 85 LYS A CA 1
ATOM 685 C C . LYS A 1 85 ? 8.664 -12.224 -1.841 1.00 81.06 85 LYS A C 1
ATOM 687 O O . LYS A 1 85 ? 9.590 -11.691 -2.428 1.00 81.06 85 LYS A O 1
ATOM 692 N N . CYS A 1 86 ? 7.646 -12.786 -2.487 1.00 77.19 86 CYS A N 1
ATOM 693 C CA . CYS A 1 86 ? 7.535 -12.778 -3.942 1.00 77.19 86 CYS A CA 1
ATOM 694 C C . CYS A 1 86 ? 7.384 -11.353 -4.474 1.00 77.19 86 CYS A C 1
ATOM 696 O O . CYS A 1 86 ? 8.122 -10.979 -5.380 1.00 77.19 86 CYS A O 1
ATOM 698 N N . VAL A 1 87 ? 6.522 -10.530 -3.872 1.00 76.44 87 VAL A N 1
ATOM 699 C CA . VAL A 1 87 ? 6.378 -9.116 -4.240 1.00 76.44 87 VAL A CA 1
ATOM 700 C C . VAL A 1 87 ? 7.731 -8.418 -4.081 1.00 76.44 87 VAL A C 1
ATOM 702 O O . VAL A 1 87 ? 8.299 -7.976 -5.081 1.00 76.44 87 VAL A O 1
ATOM 705 N N . ILE A 1 88 ? 8.327 -8.458 -2.883 1.00 74.88 88 ILE A N 1
ATOM 706 C CA . ILE A 1 88 ? 9.608 -7.802 -2.564 1.00 74.88 88 ILE A CA 1
ATOM 707 C C . ILE A 1 88 ? 10.788 -8.349 -3.396 1.00 74.88 88 ILE A C 1
ATOM 709 O O . ILE A 1 88 ? 11.630 -7.573 -3.833 1.00 74.88 88 ILE A O 1
ATOM 713 N N . LYS A 1 89 ? 10.883 -9.663 -3.642 1.00 69.75 89 LYS A N 1
ATOM 714 C CA . LYS A 1 89 ? 12.017 -10.331 -4.322 1.00 69.75 89 LYS A CA 1
ATOM 715 C C . LYS A 1 89 ? 11.888 -10.318 -5.836 1.00 69.75 89 LYS A C 1
ATOM 717 O O . LYS A 1 89 ? 12.897 -10.134 -6.517 1.00 69.75 89 LYS A O 1
ATOM 722 N N . SER A 1 90 ? 10.673 -10.474 -6.375 1.00 58.44 90 SER A N 1
ATOM 723 C CA . SER A 1 90 ? 10.400 -10.230 -7.797 1.00 58.44 90 SER A CA 1
ATOM 724 C C . SER A 1 90 ? 10.982 -8.867 -8.155 1.00 58.44 90 SER A C 1
ATOM 726 O O . SER A 1 90 ? 11.721 -8.760 -9.139 1.00 58.44 90 SER A O 1
ATOM 728 N N . LEU A 1 91 ? 10.765 -7.872 -7.283 1.00 54.00 91 LEU A N 1
ATOM 729 C CA . LEU A 1 91 ? 11.300 -6.515 -7.353 1.00 54.00 91 LEU A CA 1
ATOM 730 C C . LEU A 1 91 ? 12.825 -6.407 -7.365 1.00 54.00 91 LEU A C 1
ATOM 732 O O . LEU A 1 91 ? 13.343 -5.694 -8.224 1.00 54.00 91 LEU A O 1
ATOM 736 N N . THR A 1 92 ? 13.532 -7.132 -6.500 1.00 51.34 92 THR A N 1
ATOM 737 C CA . THR A 1 92 ? 15.000 -7.066 -6.389 1.00 51.34 92 THR A CA 1
ATOM 738 C C . THR A 1 92 ? 15.733 -7.844 -7.487 1.00 51.34 92 THR A C 1
ATOM 740 O O . THR A 1 92 ? 16.710 -7.344 -8.038 1.00 51.34 92 THR A O 1
ATOM 743 N N . ASN A 1 93 ? 15.247 -9.030 -7.878 1.00 48.53 93 ASN A N 1
ATOM 744 C CA . ASN A 1 93 ? 15.988 -9.915 -8.789 1.00 48.53 93 ASN A CA 1
ATOM 745 C C . ASN A 1 93 ? 16.218 -9.302 -10.182 1.00 48.53 93 ASN A C 1
ATOM 747 O O . ASN A 1 93 ? 17.294 -9.467 -10.738 1.00 48.53 93 ASN A O 1
ATOM 751 N N . ARG A 1 94 ? 15.273 -8.537 -10.751 1.00 47.25 94 ARG A N 1
ATOM 752 C CA . ARG A 1 94 ? 15.481 -7.919 -12.084 1.00 47.25 94 ARG A CA 1
ATOM 753 C C . ARG A 1 94 ? 16.326 -6.645 -12.083 1.00 47.25 94 ARG A C 1
ATOM 755 O O . ARG A 1 94 ? 16.788 -6.270 -13.152 1.00 47.25 94 ARG A O 1
ATOM 762 N N . LEU A 1 95 ? 16.518 -5.983 -10.940 1.00 44.31 95 LEU A N 1
ATOM 763 C CA . LEU A 1 95 ? 17.438 -4.841 -10.870 1.00 44.31 95 LEU A CA 1
ATOM 764 C C . LEU A 1 95 ? 18.888 -5.321 -11.019 1.00 44.31 95 LEU A C 1
ATOM 766 O O . LEU A 1 95 ? 19.637 -4.713 -11.772 1.00 44.31 95 LEU A O 1
ATOM 770 N N . LEU A 1 96 ? 19.219 -6.477 -10.429 1.00 44.59 96 LEU A N 1
ATOM 771 C CA . LEU A 1 96 ? 20.527 -7.126 -10.578 1.00 44.59 96 LEU A CA 1
ATOM 772 C C . LEU A 1 96 ? 20.776 -7.663 -11.999 1.00 44.59 96 LEU A C 1
ATOM 774 O O . LEU A 1 96 ? 21.878 -7.524 -12.519 1.00 44.59 96 LEU A O 1
ATOM 778 N N . PHE A 1 97 ? 19.757 -8.224 -12.665 1.00 44.31 97 PHE A N 1
ATOM 779 C CA . PHE A 1 97 ? 19.903 -8.671 -14.061 1.00 44.31 97 PHE A CA 1
ATOM 780 C C . PHE A 1 97 ? 20.044 -7.513 -15.060 1.00 44.31 97 PHE A C 1
ATOM 782 O O . PHE A 1 97 ? 20.662 -7.696 -16.103 1.00 44.31 97 PHE A O 1
ATOM 789 N N . LYS A 1 98 ? 19.504 -6.324 -14.756 1.00 45.22 98 LYS A N 1
ATOM 790 C CA . LYS A 1 98 ? 19.597 -5.167 -15.656 1.00 45.22 98 LYS A CA 1
ATOM 791 C C . LYS A 1 98 ? 20.937 -4.434 -15.528 1.00 45.22 98 LYS A C 1
ATOM 793 O O . LYS A 1 98 ? 21.547 -4.135 -16.543 1.00 45.22 98 LYS A O 1
ATOM 798 N N . SER A 1 99 ? 21.465 -4.279 -14.309 1.00 44.47 99 SER A N 1
ATOM 799 C CA . SER A 1 99 ? 22.832 -3.770 -14.098 1.00 44.47 99 SER A CA 1
ATOM 800 C C . SER A 1 99 ? 23.919 -4.669 -14.699 1.00 44.47 99 SER A C 1
ATOM 802 O O . SER A 1 99 ? 25.009 -4.190 -14.980 1.00 44.47 99 SER A O 1
ATOM 804 N N . ALA A 1 100 ? 23.635 -5.961 -14.900 1.00 46.06 100 ALA A N 1
ATOM 805 C CA . ALA A 1 100 ? 24.543 -6.886 -15.574 1.00 46.06 100 ALA A CA 1
ATOM 806 C C . ALA A 1 100 ? 24.463 -6.811 -17.114 1.00 46.06 100 ALA A C 1
ATOM 808 O O . ALA A 1 100 ? 25.432 -7.157 -17.777 1.00 46.06 100 ALA A O 1
ATOM 809 N N . GLN A 1 101 ? 23.338 -6.361 -17.686 1.00 47.88 101 GLN A N 1
ATOM 810 C CA . GLN A 1 101 ? 23.182 -6.190 -19.139 1.00 47.88 101 GLN A CA 1
ATOM 811 C C . GLN A 1 101 ? 23.626 -4.811 -19.635 1.00 47.88 101 GLN A C 1
ATOM 813 O O . GLN A 1 101 ? 24.089 -4.714 -20.761 1.00 47.88 101 GLN A O 1
ATOM 818 N N . ASP A 1 102 ? 23.534 -3.770 -18.804 1.00 49.00 102 ASP A N 1
ATOM 819 C CA . ASP A 1 102 ? 23.958 -2.408 -19.165 1.00 49.00 102 ASP A CA 1
ATOM 820 C C . ASP A 1 102 ? 25.483 -2.178 -18.966 1.00 49.00 102 ASP A C 1
ATOM 822 O O . ASP A 1 102 ? 25.976 -1.071 -19.173 1.00 49.00 102 ASP A O 1
ATOM 826 N N . ALA A 1 103 ? 26.232 -3.208 -18.543 1.00 49.69 103 ALA A N 1
ATOM 827 C CA . ALA A 1 103 ? 27.683 -3.181 -18.294 1.00 49.69 103 ALA A CA 1
ATOM 828 C C . ALA A 1 103 ? 28.506 -4.043 -19.281 1.00 49.69 103 ALA A C 1
ATOM 830 O O . ALA A 1 103 ? 29.675 -4.324 -19.014 1.00 49.69 103 ALA A O 1
ATOM 831 N N . THR A 1 104 ? 27.900 -4.476 -20.394 1.00 40.53 104 THR A N 1
ATOM 832 C CA . THR A 1 104 ? 28.565 -5.173 -21.516 1.00 40.53 104 THR A CA 1
ATOM 833 C C . THR A 1 104 ? 28.272 -4.432 -22.811 1.00 40.53 104 THR A C 1
ATOM 835 O O . THR A 1 104 ? 29.184 -4.359 -23.660 1.00 40.53 104 THR A O 1
#

pLDDT: mean 83.05, std 15.52, range [40.53, 95.25]